Protein AF-A0A2N5A6P3-F1 (afdb_monomer_lite)

Organism: Klebsiella variicola (NCBI:txid244366)

Secondary structure (DSSP, 8-state):
-PPPPSS--SHHHHHHHHHHHHHHHHHHHHHHHHH--SHHHHHHHHHHHHHHHHHHHHHHTT--

InterPro domains:
  IPR009078 Ferritin-like superfamily [SSF47240] (2-64)
  IPR012347 Ferritin-like [G3DSA:1.20.1260.10] (1-64)

Structure (mmCIF, N/CA/C/O backbone):
data_AF-A0A2N5A6P3-F1
#
_entry.id   AF-A0A2N5A6P3-F1
#
loop_
_atom_site.group_PDB
_atom_site.id
_atom_site.type_symbol
_atom_site.label_atom_id
_atom_site.label_alt_id
_atom_site.label_comp_id
_atom_site.label_asym_id
_atom_site.label_entity_id
_atom_site.label_seq_id
_atom_site.pdbx_PDB_ins_code
_atom_site.Cartn_x
_atom_site.Cartn_y
_atom_site.Cartn_z
_atom_site.occupancy
_atom_site.B_iso_or_equiv
_atom_site.auth_seq_id
_atom_site.auth_comp_id
_atom_site.auth_asym_id
_atom_site.auth_atom_id
_atom_site.pdbx_PDB_model_num
ATOM 1 N N . LEU A 1 1 ? -0.319 -13.890 -2.057 1.00 72.38 1 LEU A N 1
ATOM 2 C CA . LEU A 1 1 ? 0.590 -13.063 -2.886 1.00 72.38 1 LEU A CA 1
ATOM 3 C C . LEU A 1 1 ? 1.569 -13.975 -3.617 1.00 72.38 1 LEU A C 1
ATOM 5 O O . LEU A 1 1 ? 1.989 -14.952 -3.008 1.00 72.38 1 LEU A O 1
ATOM 9 N N . GLN A 1 2 ? 1.948 -13.688 -4.866 1.00 81.25 2 GLN A N 1
ATOM 10 C CA . GLN A 1 2 ? 3.085 -14.381 -5.490 1.00 81.25 2 GLN A CA 1
ATOM 11 C C . GLN A 1 2 ? 4.415 -13.858 -4.922 1.00 81.25 2 GLN A C 1
ATOM 13 O O . GLN A 1 2 ? 4.570 -12.653 -4.699 1.00 81.25 2 GLN A O 1
ATOM 18 N N . SER A 1 3 ? 5.382 -14.757 -4.715 1.00 89.44 3 SER A N 1
ATOM 19 C CA . SER A 1 3 ? 6.741 -14.404 -4.280 1.00 89.44 3 SER A CA 1
ATOM 20 C C . SER A 1 3 ? 7.390 -13.417 -5.242 1.00 89.44 3 SER A C 1
ATOM 22 O O . SER A 1 3 ? 7.109 -13.445 -6.439 1.00 89.44 3 SER A O 1
ATOM 24 N N . TYR A 1 4 ? 8.216 -12.511 -4.723 1.00 88.94 4 TYR A N 1
ATOM 25 C CA . TYR A 1 4 ? 8.934 -11.550 -5.557 1.00 88.94 4 TYR A CA 1
ATOM 26 C C . TYR A 1 4 ? 9.940 -12.273 -6.473 1.00 88.94 4 TYR A C 1
ATOM 28 O O . TYR A 1 4 ? 10.685 -13.119 -5.970 1.00 88.94 4 TYR A O 1
ATOM 36 N N . PRO A 1 5 ? 9.952 -11.993 -7.789 1.00 90.00 5 PRO A N 1
ATOM 37 C CA . PRO A 1 5 ? 10.899 -12.611 -8.715 1.00 90.00 5 PRO A CA 1
ATOM 38 C C . PRO A 1 5 ? 12.339 -12.179 -8.403 1.00 90.00 5 PRO A C 1
ATOM 40 O O . PRO A 1 5 ? 12.597 -11.016 -8.100 1.00 90.00 5 PRO A O 1
ATOM 43 N N . LEU A 1 6 ? 13.275 -13.129 -8.458 1.00 93.56 6 LEU A N 1
ATOM 44 C CA . LEU A 1 6 ? 14.690 -12.924 -8.099 1.00 93.56 6 LEU A CA 1
ATOM 45 C C . LEU A 1 6 ? 15.606 -12.759 -9.322 1.00 93.56 6 LEU A C 1
ATOM 47 O O . LEU A 1 6 ? 16.802 -12.534 -9.174 1.00 93.56 6 LEU A O 1
ATOM 51 N N . ASP A 1 7 ? 15.048 -12.916 -10.516 1.00 94.38 7 ASP A N 1
ATOM 52 C CA . ASP A 1 7 ? 15.734 -12.972 -11.804 1.00 94.38 7 ASP A CA 1
ATOM 53 C C . ASP A 1 7 ? 15.446 -11.758 -12.701 1.00 94.38 7 ASP A C 1
ATOM 55 O O . ASP A 1 7 ? 16.059 -11.607 -13.760 1.00 94.38 7 ASP A O 1
ATOM 59 N N . ILE A 1 8 ? 14.557 -10.859 -12.275 1.00 93.50 8 ILE A N 1
ATOM 60 C CA . ILE A 1 8 ? 14.332 -9.582 -12.952 1.00 93.50 8 ILE A CA 1
ATOM 61 C C . ILE A 1 8 ? 15.453 -8.591 -12.620 1.00 93.50 8 ILE A C 1
ATOM 63 O O . ILE A 1 8 ? 15.944 -8.541 -11.495 1.00 93.50 8 ILE A O 1
ATOM 67 N N . HIS A 1 9 ? 15.861 -7.821 -13.629 1.00 92.50 9 HIS A N 1
ATOM 68 C CA . HIS A 1 9 ? 16.945 -6.834 -13.525 1.00 92.50 9 HIS A CA 1
ATOM 69 C C . HIS A 1 9 ? 16.561 -5.471 -14.118 1.00 92.50 9 HIS A C 1
ATOM 71 O O . HIS A 1 9 ? 17.241 -4.472 -13.883 1.00 92.50 9 HIS A O 1
ATOM 77 N N . HIS A 1 10 ? 15.494 -5.414 -14.922 1.00 94.12 10 HIS A N 1
ATOM 78 C CA . HIS A 1 10 ? 15.053 -4.183 -15.558 1.00 94.12 10 HIS A CA 1
ATOM 79 C C . HIS A 1 10 ? 14.200 -3.361 -14.587 1.00 94.12 10 HIS A C 1
ATOM 81 O O . HIS A 1 10 ? 13.299 -3.891 -13.936 1.00 94.12 10 HIS A O 1
ATOM 87 N N . VAL A 1 11 ? 14.452 -2.051 -14.512 1.00 92.38 11 VAL A N 1
ATOM 88 C CA . VAL A 1 11 ? 13.777 -1.158 -13.552 1.00 92.38 11 VAL A CA 1
ATOM 89 C C . VAL A 1 11 ? 12.254 -1.214 -13.707 1.00 92.38 11 VAL A C 1
ATOM 91 O O . VAL A 1 11 ? 11.550 -1.353 -12.713 1.00 92.38 11 VAL A O 1
ATOM 94 N N . GLN A 1 12 ? 11.743 -1.195 -14.942 1.00 94.00 12 GLN A N 1
ATOM 95 C CA . GLN A 1 12 ? 10.298 -1.248 -15.205 1.00 94.00 12 GLN A CA 1
ATOM 96 C C . GLN A 1 12 ? 9.648 -2.566 -14.749 1.00 94.00 12 GLN A C 1
ATOM 98 O O . GLN A 1 12 ? 8.507 -2.562 -14.290 1.00 94.00 12 GLN A O 1
ATOM 103 N N . ASP A 1 13 ? 10.374 -3.685 -14.811 1.00 92.75 13 ASP A N 1
ATOM 104 C CA . ASP A 1 13 ? 9.855 -4.977 -14.347 1.00 92.75 13 ASP A CA 1
ATOM 105 C C . ASP A 1 13 ? 9.773 -5.007 -12.818 1.00 92.75 13 ASP A C 1
ATOM 107 O O . ASP A 1 13 ? 8.792 -5.494 -12.252 1.00 92.75 13 ASP A O 1
ATOM 111 N N . HIS A 1 14 ? 10.763 -4.411 -12.142 1.00 93.00 14 HIS A N 1
ATOM 112 C CA . HIS A 1 14 ? 10.722 -4.218 -10.695 1.00 93.00 14 HIS A CA 1
ATOM 113 C C . HIS A 1 14 ? 9.573 -3.297 -10.282 1.00 93.00 14 HIS A C 1
ATOM 115 O O . HIS A 1 14 ? 8.848 -3.635 -9.351 1.00 93.00 14 HIS A O 1
ATOM 121 N N . LEU A 1 15 ? 9.366 -2.171 -10.972 1.00 93.56 15 LEU A N 1
ATOM 122 C CA . LEU A 1 15 ? 8.289 -1.231 -10.647 1.00 93.56 15 LEU A CA 1
ATOM 123 C C . LEU A 1 15 ? 6.910 -1.882 -10.778 1.00 93.56 15 LEU A C 1
ATOM 125 O O . LEU A 1 15 ? 6.105 -1.758 -9.861 1.00 93.56 15 LEU A O 1
ATOM 129 N N . LYS A 1 16 ? 6.663 -2.655 -11.842 1.00 92.56 16 LYS A N 1
ATOM 130 C CA . LYS A 1 16 ? 5.411 -3.415 -12.008 1.00 92.56 16 LYS A CA 1
ATOM 131 C C . LYS A 1 16 ? 5.230 -4.451 -10.898 1.00 92.56 16 LYS A C 1
ATOM 133 O O . LYS A 1 16 ? 4.192 -4.492 -10.242 1.00 92.56 16 LYS A O 1
ATOM 138 N N . ALA A 1 17 ? 6.272 -5.236 -10.616 1.00 93.62 17 ALA A N 1
ATOM 139 C CA . ALA A 1 17 ? 6.235 -6.235 -9.553 1.00 93.62 17 ALA A CA 1
ATOM 140 C C . ALA A 1 17 ? 6.028 -5.615 -8.156 1.00 93.62 17 ALA A C 1
ATOM 142 O O . ALA A 1 17 ? 5.383 -6.227 -7.298 1.00 93.62 17 ALA A O 1
ATOM 143 N N . LEU A 1 18 ? 6.583 -4.428 -7.903 1.00 93.38 18 LEU A N 1
ATOM 144 C CA . LEU A 1 18 ? 6.398 -3.694 -6.656 1.00 93.38 18 LEU A CA 1
ATOM 145 C C . LEU A 1 18 ? 5.001 -3.079 -6.577 1.00 93.38 18 LEU A C 1
ATOM 147 O O . LEU A 1 18 ? 4.363 -3.251 -5.543 1.00 93.38 18 LEU A O 1
ATOM 151 N N . ALA A 1 19 ? 4.501 -2.451 -7.645 1.00 92.75 19 ALA A N 1
ATOM 152 C CA . ALA A 1 19 ? 3.163 -1.859 -7.694 1.00 92.75 19 ALA A CA 1
ATOM 153 C C . ALA A 1 19 ? 2.083 -2.889 -7.338 1.00 92.75 19 ALA A C 1
ATOM 155 O O . ALA A 1 19 ? 1.303 -2.658 -6.417 1.00 92.75 19 ALA A O 1
ATOM 156 N N . ASP A 1 20 ? 2.119 -4.077 -7.950 1.00 91.94 20 ASP A N 1
ATOM 157 C CA . ASP A 1 20 ? 1.161 -5.153 -7.662 1.00 91.94 20 ASP A CA 1
ATOM 158 C C . ASP A 1 20 ? 1.157 -5.556 -6.178 1.00 91.94 20 ASP A C 1
ATOM 160 O O . ASP A 1 20 ? 0.113 -5.808 -5.574 1.00 91.94 20 ASP A O 1
ATOM 164 N N . ARG A 1 21 ? 2.341 -5.629 -5.561 1.00 93.62 21 ARG A N 1
ATOM 165 C CA . ARG A 1 21 ? 2.489 -6.061 -4.163 1.00 93.62 21 ARG A CA 1
ATOM 166 C C . ARG A 1 21 ? 2.104 -4.954 -3.192 1.00 93.62 21 ARG A C 1
ATOM 168 O O . ARG A 1 21 ? 1.408 -5.233 -2.217 1.00 93.62 21 ARG A O 1
ATOM 175 N N . TYR A 1 22 ? 2.507 -3.718 -3.478 1.00 92.56 22 TYR A N 1
ATOM 176 C CA . TYR A 1 22 ? 2.109 -2.541 -2.710 1.00 92.56 22 TYR A CA 1
ATOM 177 C C . TYR A 1 22 ? 0.598 -2.340 -2.761 1.00 92.56 22 TYR A C 1
ATOM 179 O O . TYR A 1 22 ? 0.001 -2.098 -1.718 1.00 92.56 22 TYR A O 1
ATOM 187 N N . ALA A 1 23 ? -0.037 -2.532 -3.919 1.00 91.06 23 ALA A N 1
ATOM 188 C CA . ALA A 1 23 ? -1.484 -2.426 -4.061 1.00 91.06 23 ALA A CA 1
ATOM 189 C C . ALA A 1 23 ? -2.227 -3.426 -3.169 1.00 91.06 23 ALA A C 1
ATOM 191 O O . ALA A 1 23 ? -3.223 -3.070 -2.542 1.00 91.06 23 ALA A O 1
ATOM 192 N N . VAL A 1 24 ? -1.750 -4.671 -3.056 1.00 94.06 24 VAL A N 1
ATOM 193 C CA . VAL A 1 24 ? -2.385 -5.643 -2.153 1.00 94.06 24 VAL A CA 1
ATOM 194 C C . VAL A 1 24 ? -2.249 -5.210 -0.697 1.00 94.06 24 VAL A C 1
ATOM 196 O O . VAL A 1 24 ? -3.252 -5.212 0.010 1.00 94.06 24 VAL A O 1
ATOM 199 N N . VAL A 1 25 ? -1.054 -4.807 -0.254 1.00 93.31 25 VAL A N 1
ATOM 200 C CA . VAL A 1 25 ? -0.842 -4.392 1.143 1.00 93.31 25 VAL A CA 1
ATOM 201 C C . VAL A 1 25 ? -1.620 -3.114 1.464 1.00 93.31 25 VAL A C 1
ATOM 203 O O . VAL A 1 25 ? -2.290 -3.064 2.488 1.00 93.31 25 VAL A O 1
ATOM 206 N N . ALA A 1 26 ? -1.603 -2.110 0.586 1.00 91.94 26 ALA A N 1
ATOM 207 C CA . ALA A 1 26 ? -2.354 -0.868 0.769 1.00 91.94 26 ALA A CA 1
ATOM 208 C C . ALA A 1 26 ? -3.864 -1.132 0.892 1.00 91.94 26 ALA A C 1
ATOM 210 O O . ALA A 1 26 ? -4.527 -0.596 1.779 1.00 91.94 26 ALA A O 1
ATOM 211 N N . ASN A 1 27 ? -4.409 -2.013 0.047 1.00 92.56 27 ASN A N 1
ATOM 212 C CA . ASN A 1 27 ? -5.821 -2.383 0.107 1.00 92.56 27 ASN A CA 1
ATOM 213 C C . ASN A 1 27 ? -6.176 -3.200 1.353 1.00 92.56 27 ASN A C 1
ATOM 215 O O . ASN A 1 27 ? -7.272 -3.038 1.884 1.00 92.56 27 ASN A O 1
ATOM 219 N N . ASP A 1 28 ? -5.283 -4.080 1.802 1.00 94.88 28 ASP A N 1
ATOM 220 C CA . ASP A 1 28 ? -5.494 -4.901 2.995 1.00 94.88 28 ASP A CA 1
ATOM 221 C C . ASP A 1 28 ? -5.438 -4.053 4.271 1.00 94.88 28 ASP A C 1
ATOM 223 O O . ASP A 1 28 ? -6.366 -4.086 5.074 1.00 94.88 28 ASP A O 1
ATOM 227 N N . VAL A 1 29 ? -4.425 -3.187 4.399 1.00 94.06 29 VAL A N 1
ATOM 228 C CA . VAL A 1 29 ? -4.301 -2.244 5.522 1.00 94.06 29 VAL A CA 1
ATOM 229 C C . VAL A 1 29 ? -5.499 -1.301 5.577 1.00 94.06 29 VAL A C 1
ATOM 231 O O . VAL A 1 29 ? -6.016 -1.050 6.660 1.00 94.06 29 VAL A O 1
ATOM 234 N N . ARG A 1 30 ? -6.004 -0.829 4.428 1.00 92.19 30 ARG A N 1
ATOM 235 C CA . ARG A 1 30 ? -7.208 0.010 4.401 1.00 92.19 30 ARG A CA 1
ATOM 236 C C . ARG A 1 30 ? -8.431 -0.708 4.977 1.00 92.19 30 ARG A C 1
ATOM 238 O O . ARG A 1 30 ? -9.186 -0.094 5.718 1.00 92.19 30 ARG A O 1
ATOM 245 N N . LYS A 1 31 ? -8.618 -1.996 4.669 1.00 94.31 31 LYS A N 1
ATOM 246 C CA . LYS A 1 31 ? -9.703 -2.802 5.258 1.00 94.31 31 LYS A CA 1
ATOM 247 C C . LYS A 1 31 ? -9.477 -3.062 6.745 1.00 94.31 31 LYS A C 1
ATOM 249 O O . LYS A 1 31 ? -10.427 -3.032 7.516 1.00 94.31 31 LYS A O 1
ATOM 254 N N . ALA A 1 32 ? -8.224 -3.266 7.151 1.00 94.19 32 ALA A N 1
ATOM 255 C CA . ALA A 1 32 ? -7.869 -3.501 8.545 1.00 94.19 32 ALA A CA 1
ATOM 256 C C . ALA A 1 32 ? -8.219 -2.316 9.465 1.00 94.19 32 ALA A C 1
ATOM 258 O O . ALA A 1 32 ? -8.462 -2.537 10.648 1.00 94.19 32 ALA A O 1
ATOM 259 N N . ILE A 1 33 ? -8.295 -1.085 8.938 1.00 93.94 33 ILE A N 1
ATOM 260 C CA . ILE A 1 33 ? -8.791 0.086 9.686 1.00 93.94 33 ILE A CA 1
ATOM 261 C C . ILE A 1 33 ? -10.238 -0.143 10.145 1.00 93.94 33 ILE A C 1
ATOM 263 O O . ILE A 1 33 ? -10.541 0.072 11.314 1.00 93.94 33 ILE A O 1
ATOM 267 N N . ASP A 1 34 ? -11.109 -0.620 9.250 1.00 93.56 34 ASP A N 1
ATOM 268 C CA . ASP A 1 34 ? -12.529 -0.857 9.550 1.00 93.56 34 ASP A CA 1
ATOM 269 C C . ASP A 1 34 ? -12.741 -2.089 10.452 1.00 93.56 34 ASP A C 1
ATOM 271 O O . ASP A 1 34 ? -13.739 -2.189 11.169 1.00 93.56 34 ASP A O 1
ATOM 275 N N . GLU A 1 35 ? -11.813 -3.049 10.417 1.00 95.06 35 GLU A N 1
ATOM 276 C CA . GLU A 1 35 ? -11.859 -4.270 11.232 1.00 95.06 35 GLU A CA 1
ATOM 277 C C . GLU A 1 35 ? -11.232 -4.095 12.627 1.00 95.06 35 GLU A C 1
ATOM 279 O O . GLU A 1 35 ? -11.489 -4.899 13.535 1.00 95.06 35 GLU A O 1
ATOM 284 N N . ALA A 1 36 ? -10.414 -3.057 12.818 1.00 95.12 36 ALA A N 1
ATOM 285 C CA . ALA A 1 36 ? -9.769 -2.762 14.087 1.00 95.12 36 ALA A CA 1
ATOM 286 C C . ALA A 1 36 ? -10.809 -2.343 15.139 1.00 95.12 36 ALA A C 1
ATOM 288 O O . ALA A 1 36 ? -11.534 -1.365 14.996 1.00 95.12 36 ALA A O 1
ATOM 289 N N . LYS A 1 37 ? -10.871 -3.104 16.237 1.00 94.19 37 LYS A N 1
ATOM 290 C CA . LYS A 1 37 ? -11.772 -2.827 17.373 1.00 94.19 37 LYS A CA 1
ATOM 291 C C . LYS A 1 37 ? -11.188 -1.850 18.391 1.00 94.19 37 LYS A C 1
ATOM 293 O O . LYS A 1 37 ? -11.913 -1.382 19.261 1.00 94.19 37 LYS A O 1
ATOM 298 N N . ASP A 1 38 ? -9.882 -1.638 18.320 1.00 96.81 38 ASP A N 1
ATOM 299 C CA . ASP A 1 38 ? -9.119 -0.747 19.181 1.00 96.81 38 ASP A CA 1
ATOM 300 C C . ASP A 1 38 ? -8.801 0.533 18.404 1.00 96.81 38 ASP A C 1
ATOM 302 O O . ASP A 1 38 ? -8.268 0.467 17.294 1.00 96.81 38 ASP A O 1
ATOM 306 N N . GLU A 1 39 ? -9.165 1.680 18.975 1.00 95.31 39 GLU A N 1
ATOM 307 C CA . GLU A 1 39 ? -9.084 2.983 18.306 1.00 95.31 39 GLU A CA 1
ATOM 308 C C . GLU A 1 39 ? -7.631 3.373 17.994 1.00 95.31 39 GLU A C 1
ATOM 310 O O . GLU A 1 39 ? -7.348 3.848 16.894 1.00 95.31 39 GLU A O 1
ATOM 315 N N . ASP A 1 40 ? -6.697 3.087 18.905 1.00 96.06 40 ASP A N 1
ATOM 316 C CA . ASP A 1 40 ? -5.272 3.380 18.709 1.00 96.06 40 ASP A CA 1
ATOM 317 C C . ASP A 1 40 ? -4.681 2.520 17.581 1.00 96.06 40 ASP A C 1
ATOM 319 O O . ASP A 1 40 ? -3.921 2.996 16.734 1.00 96.06 40 ASP A O 1
ATOM 323 N N . THR A 1 41 ? -5.070 1.245 17.514 1.00 95.06 41 THR A N 1
ATOM 324 C CA . THR A 1 41 ? -4.683 0.350 16.418 1.00 95.06 41 THR A CA 1
ATOM 325 C C . THR A 1 41 ? -5.241 0.829 15.072 1.00 95.06 41 THR A C 1
ATOM 327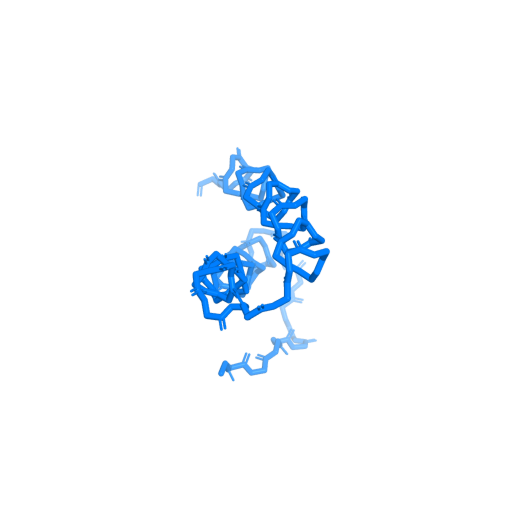 O O . THR A 1 41 ? -4.528 0.800 14.064 1.00 95.06 41 THR A O 1
ATOM 330 N N . ALA A 1 42 ? -6.490 1.305 15.044 1.00 95.75 42 ALA A N 1
ATOM 331 C CA . ALA A 1 42 ? -7.103 1.864 13.841 1.00 95.75 42 ALA A CA 1
ATOM 332 C C . ALA A 1 42 ? -6.384 3.141 13.365 1.00 95.75 42 ALA A C 1
ATOM 334 O O . ALA A 1 42 ? -6.184 3.322 12.159 1.00 95.75 42 ALA A O 1
ATOM 335 N N . ASP A 1 43 ? -5.936 4.000 14.288 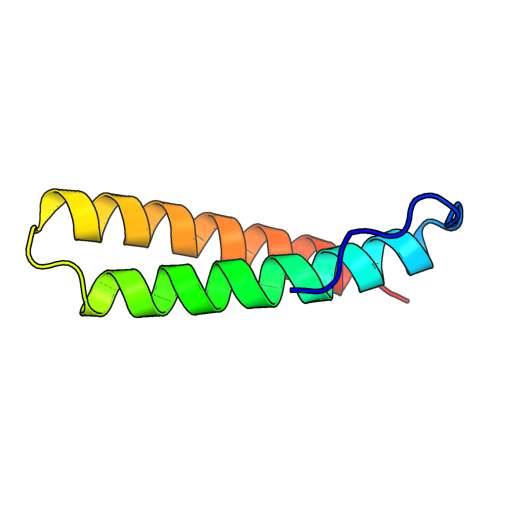1.00 95.94 43 ASP A N 1
ATOM 336 C CA . ASP A 1 43 ? -5.150 5.197 13.961 1.00 95.94 43 ASP A CA 1
ATOM 337 C C . ASP A 1 43 ? -3.783 4.832 13.359 1.00 95.94 43 ASP A C 1
ATOM 339 O O . ASP A 1 43 ? -3.404 5.351 12.303 1.00 95.94 43 ASP A O 1
ATOM 343 N N . ILE A 1 44 ? -3.088 3.845 13.939 1.00 96.75 44 ILE A N 1
ATOM 344 C CA . ILE A 1 44 ? -1.825 3.321 13.392 1.00 96.75 44 ILE A CA 1
ATOM 345 C C . ILE A 1 44 ? -2.024 2.798 11.963 1.00 96.75 44 ILE A C 1
ATOM 347 O O . ILE A 1 44 ? -1.235 3.124 11.069 1.00 96.75 44 ILE A O 1
ATOM 351 N N . PHE A 1 45 ? -3.081 2.018 11.714 1.00 96.06 45 PHE A N 1
ATOM 352 C CA . PHE A 1 45 ? -3.388 1.533 10.366 1.00 96.06 45 PHE A CA 1
ATOM 353 C C . PHE A 1 45 ? -3.782 2.65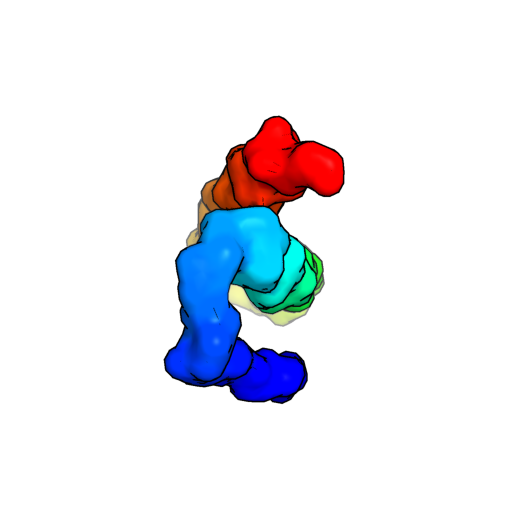9 9.412 1.00 96.06 45 PHE A C 1
ATOM 355 O O . PHE A 1 45 ? -3.415 2.613 8.239 1.00 96.06 45 PHE A O 1
ATOM 362 N N . THR A 1 46 ? -4.446 3.704 9.897 1.00 94.69 46 THR A N 1
ATOM 363 C CA . THR A 1 46 ? -4.786 4.881 9.089 1.00 94.69 46 THR A CA 1
ATOM 364 C C . THR A 1 46 ? -3.534 5.631 8.646 1.00 94.69 46 THR A C 1
ATOM 366 O O . THR A 1 46 ? -3.396 5.966 7.465 1.00 94.69 46 THR A O 1
ATOM 369 N N . ALA A 1 47 ? -2.587 5.856 9.559 1.00 96.06 47 ALA A N 1
ATOM 370 C CA . ALA A 1 47 ? -1.301 6.460 9.230 1.00 96.06 47 ALA A CA 1
ATOM 371 C C . ALA A 1 47 ? -0.519 5.597 8.224 1.00 96.06 47 ALA A C 1
ATOM 373 O O . ALA A 1 47 ? -0.080 6.103 7.188 1.00 96.06 47 ALA A O 1
ATOM 374 N N . ALA A 1 48 ? -0.431 4.285 8.470 1.00 94.62 48 ALA A N 1
ATOM 375 C CA . ALA A 1 48 ? 0.246 3.347 7.577 1.00 94.62 48 ALA A CA 1
ATOM 376 C C . ALA A 1 48 ? -0.405 3.277 6.182 1.00 94.62 48 ALA A C 1
ATOM 378 O O . ALA A 1 48 ? 0.303 3.276 5.174 1.00 94.62 48 ALA A O 1
ATOM 379 N N . SER A 1 49 ? -1.741 3.267 6.101 1.00 93.56 49 SER A N 1
ATOM 380 C CA . SER A 1 49 ? -2.482 3.253 4.832 1.00 93.56 49 SER A CA 1
ATOM 381 C C . SER A 1 49 ? -2.156 4.479 3.986 1.00 93.56 49 SER A C 1
ATOM 383 O O . SER A 1 49 ? -1.939 4.350 2.784 1.00 93.56 49 SER A O 1
ATOM 385 N N . ARG A 1 50 ? -2.093 5.667 4.599 1.00 94.38 50 ARG A N 1
ATOM 386 C CA . ARG A 1 50 ? -1.804 6.916 3.879 1.00 94.38 50 ARG A CA 1
ATOM 387 C C . ARG A 1 50 ? -0.405 6.926 3.269 1.00 94.38 50 ARG A C 1
ATOM 389 O O . ARG A 1 50 ? -0.243 7.394 2.142 1.00 94.38 50 ARG A O 1
ATOM 396 N N . ASP A 1 51 ? 0.592 6.417 3.989 1.00 95.31 51 ASP A N 1
ATOM 397 C CA . ASP A 1 51 ? 1.953 6.309 3.460 1.00 95.31 51 ASP A CA 1
ATOM 398 C C . ASP A 1 51 ? 2.053 5.242 2.364 1.00 95.31 51 ASP A C 1
ATOM 400 O O . ASP A 1 51 ? 2.667 5.489 1.326 1.00 95.31 51 ASP A O 1
ATOM 404 N N . LEU A 1 52 ? 1.398 4.088 2.538 1.00 93.31 52 LEU A N 1
ATOM 405 C CA . LEU A 1 52 ? 1.375 3.030 1.524 1.00 93.31 52 LEU A CA 1
ATOM 406 C C . LEU A 1 52 ? 0.728 3.484 0.214 1.00 93.31 52 LEU A C 1
ATOM 408 O O . LEU A 1 52 ? 1.279 3.206 -0.850 1.00 93.31 52 LEU A O 1
ATOM 412 N N . ASP A 1 53 ? -0.377 4.226 0.279 1.00 91.25 53 ASP A N 1
ATOM 413 C CA . ASP A 1 53 ? -1.018 4.804 -0.907 1.00 91.25 53 ASP A CA 1
ATOM 414 C C . ASP A 1 53 ? -0.106 5.802 -1.621 1.00 91.25 53 ASP A C 1
ATOM 416 O O . ASP A 1 53 ? -0.015 5.818 -2.850 1.00 91.25 53 ASP A O 1
ATOM 420 N N . LYS A 1 54 ? 0.616 6.624 -0.855 1.00 93.38 54 LYS A N 1
ATOM 421 C CA . LYS A 1 54 ? 1.582 7.573 -1.410 1.00 93.38 54 LYS A CA 1
ATOM 422 C C . LYS A 1 54 ? 2.751 6.857 -2.088 1.00 93.38 54 LYS A C 1
ATOM 424 O O . LYS A 1 54 ? 3.187 7.287 -3.155 1.00 93.38 54 LYS A O 1
ATOM 429 N N . PHE A 1 55 ? 3.266 5.784 -1.489 1.00 93.25 55 PHE A N 1
ATOM 430 C CA . PHE A 1 55 ? 4.325 4.980 -2.097 1.00 93.25 55 PHE A CA 1
ATOM 431 C C . PHE A 1 55 ? 3.843 4.260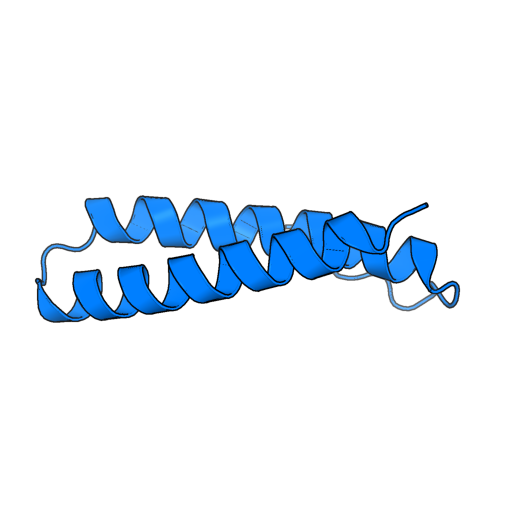 -3.351 1.00 93.25 55 PHE A C 1
ATOM 433 O O . PHE A 1 55 ? 4.563 4.266 -4.346 1.00 93.25 55 PHE A O 1
ATOM 440 N N . LEU A 1 56 ? 2.626 3.711 -3.335 1.00 91.81 56 LEU A N 1
ATOM 441 C CA . LEU A 1 56 ? 2.019 3.108 -4.517 1.00 91.81 56 LEU A CA 1
ATOM 442 C C . LEU A 1 56 ? 1.932 4.125 -5.659 1.00 91.81 56 LEU A C 1
ATOM 444 O O . LEU A 1 56 ? 2.426 3.850 -6.748 1.00 91.81 56 LEU A O 1
ATOM 448 N N . TRP A 1 57 ? 1.426 5.329 -5.381 1.00 93.75 57 TRP A N 1
ATOM 449 C CA . TRP A 1 57 ? 1.377 6.404 -6.370 1.00 93.75 57 TRP A CA 1
ATOM 450 C C . TRP A 1 57 ?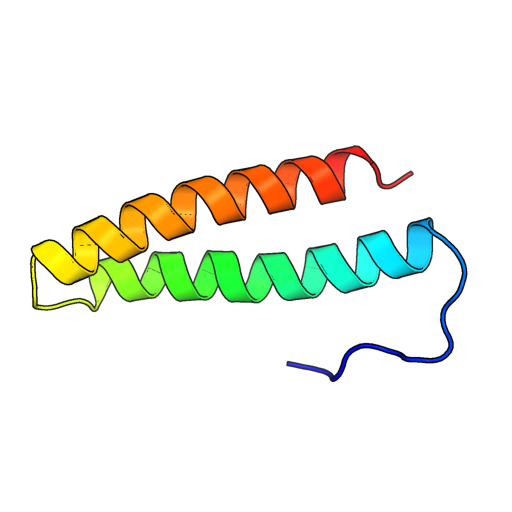 2.762 6.760 -6.928 1.00 93.75 57 TRP A C 1
ATOM 452 O O . TRP A 1 57 ? 2.912 6.908 -8.138 1.00 93.75 57 TRP A O 1
ATOM 462 N N . PHE A 1 58 ? 3.792 6.875 -6.083 1.00 94.56 58 PHE A N 1
ATOM 463 C CA . PHE A 1 58 ? 5.156 7.115 -6.561 1.00 94.56 58 PHE A CA 1
ATOM 464 C C . PHE A 1 58 ? 5.668 5.996 -7.466 1.00 94.56 58 PHE A C 1
ATOM 466 O O . PHE A 1 58 ? 6.318 6.294 -8.463 1.00 94.56 58 PHE A O 1
ATOM 473 N N . ILE A 1 59 ? 5.389 4.733 -7.151 1.00 92.44 59 ILE A N 1
ATOM 474 C CA . ILE A 1 59 ? 5.810 3.608 -7.992 1.00 92.44 59 ILE A CA 1
ATOM 475 C C . ILE A 1 59 ? 5.087 3.677 -9.339 1.00 92.44 59 ILE A C 1
ATOM 477 O O . ILE A 1 59 ? 5.747 3.676 -10.375 1.00 92.44 59 ILE A O 1
ATOM 481 N N . GLU A 1 60 ? 3.758 3.805 -9.328 1.00 90.00 60 GLU A N 1
ATOM 482 C CA . GLU A 1 60 ? 2.931 3.851 -10.538 1.00 90.00 60 GLU A C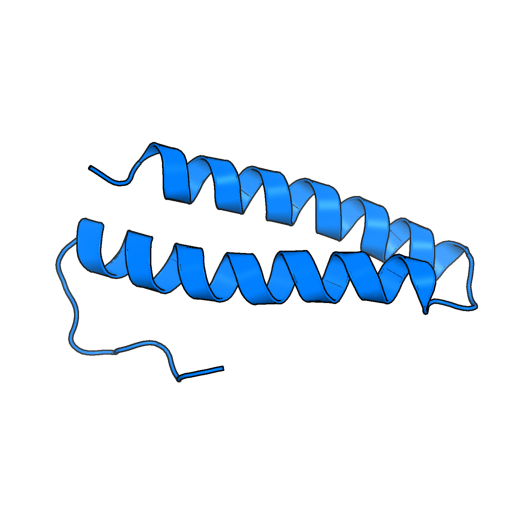A 1
ATOM 483 C C . GLU A 1 60 ? 3.272 5.044 -11.437 1.00 90.00 60 GLU A C 1
ATOM 485 O O . GLU A 1 60 ? 3.330 4.899 -12.653 1.00 90.00 60 GLU A O 1
ATOM 490 N N . ALA A 1 61 ? 3.578 6.206 -10.856 1.00 94.38 61 ALA A N 1
ATOM 491 C CA . ALA A 1 61 ? 3.959 7.402 -11.607 1.00 94.38 61 ALA A CA 1
ATOM 492 C C . ALA A 1 61 ? 5.322 7.291 -12.320 1.00 94.38 61 ALA A C 1
ATOM 494 O O . ALA A 1 61 ? 5.619 8.119 -13.177 1.00 94.38 61 ALA A O 1
ATOM 495 N N . ASN A 1 62 ? 6.158 6.310 -11.960 1.00 90.31 62 ASN A N 1
ATOM 496 C CA . ASN A 1 62 ? 7.451 6.046 -12.605 1.00 90.31 62 ASN A CA 1
ATOM 497 C C . ASN A 1 62 ? 7.396 4.872 -13.605 1.00 90.31 62 ASN A C 1
ATOM 499 O O . ASN A 1 62 ? 8.424 4.522 -14.194 1.00 90.31 62 ASN A O 1
ATOM 503 N N . ILE A 1 63 ? 6.226 4.250 -13.787 1.00 91.38 63 ILE A N 1
ATOM 504 C CA . ILE A 1 63 ? 6.019 3.224 -14.811 1.00 91.38 63 ILE A CA 1
ATOM 505 C C . ILE A 1 63 ? 5.780 3.916 -16.159 1.00 91.38 63 ILE A C 1
ATOM 507 O O . ILE A 1 63 ? 4.951 4.821 -16.250 1.00 91.38 63 ILE A O 1
ATOM 511 N N . GLU A 1 64 ? 6.519 3.489 -17.186 1.00 77.69 64 GLU A N 1
ATOM 512 C CA . GLU A 1 64 ? 6.343 3.933 -18.583 1.00 77.69 64 GLU A CA 1
ATOM 513 C C . GLU A 1 64 ? 5.268 3.130 -19.332 1.00 77.69 64 GLU A C 1
ATOM 515 O O . GLU A 1 64 ? 5.205 1.885 -19.155 1.00 77.69 64 GLU A O 1
#

Radius of gyration: 13.89 Å; chains: 1; bounding box: 30×22×38 Å

Sequence (64 aa):
LQSYPLDIHHVQDHLKALADRYAVVANDVRKAIDEAKDEDTADIFTAASRDLDKFLWFIEANIE

pLDDT: mean 92.73, std 3.93, range [72.38, 96.81]

Foldseek 3Di:
DDDQDPPDDDLLVVLVSVLVVLVVVLVVLVVVLVVDPDPVSSVVSVVVSVVSVVVSVVSVVPHD